Protein AF-A0A420EZ61-F1 (afdb_monomer)

Foldseek 3Di:
DVVVVCVVCVVVVVVVVVVVVVVVVVVVVVVVQLDPVVLVVVLVVLVVCVVVVVDDPVRSVVVNQVSVCSNVVNPDPVVVVVVVPPPPPPDDDDPDPDDDPPDDDDDPDDDDDDDDDDDDDDDDDDDDDDD

Secondary structure (DSSP, 8-state):
-HHHHHHHHGGGHHHHHHHHHHHHHHHHHHHHTT-HHHHHHHHHHHHHHHHTTSS-HHHHHHHHHHHHHHHHTT---HHHHHHHSS---------------------------------------------

Sequence (131 aa):
MDILWALLTLPYAPVRGLTAVVKVIAREAESQRTNPINIRRELEELDAAAAAGELSPEERDRRQQQVLERLTGGVRPAAARDREDRPPARGGGRPARAPVRRARRADTERRRGGGVRDGSDPRRRRPGPAA

pLDDT: mean 70.04, std 16.45, range [41.66, 92.5]

Solvent-accessible surface area (backbone atoms only — not comparable to full-atom values): 8679 Å² total; per-residue (Å²): 119,64,66,65,53,48,62,72,46,48,87,51,44,64,61,55,50,51,54,51,51,51,52,52,49,54,56,47,56,64,50,56,80,58,34,72,66,60,54,51,52,54,48,51,52,47,51,51,36,38,74,72,65,78,33,55,71,72,56,39,53,53,51,49,49,52,57,51,32,61,68,55,72,67,62,73,60,65,78,64,50,62,64,69,72,44,71,77,79,71,90,74,72,79,82,71,83,75,77,87,77,84,78,78,86,79,85,86,78,80,89,82,79,87,81,81,85,87,87,84,79,92,89,85,79,83,90,86,83,91,132

InterPro domains:
  IPR007804 Gas vesicle protein G [PF05120] (7-72)

Structure (mmCIF, N/CA/C/O backbone):
data_AF-A0A420EZ61-F1
#
_entry.id   AF-A0A420EZ61-F1
#
loop_
_atom_site.group_PDB
_atom_site.id
_atom_site.type_symbol
_atom_site.label_atom_id
_atom_site.label_alt_id
_atom_site.label_comp_id
_atom_site.label_asym_id
_atom_site.label_entity_id
_atom_site.label_seq_id
_atom_site.pdbx_PDB_ins_code
_atom_site.Cartn_x
_atom_site.Cartn_y
_atom_site.Cartn_z
_atom_site.occupancy
_atom_site.B_iso_or_equiv
_atom_site.auth_seq_id
_atom_site.auth_comp_id
_atom_site.auth_asym_id
_atom_site.auth_atom_id
_atom_site.pdbx_PDB_model_num
ATOM 1 N N . MET A 1 1 ? 28.843 -4.130 -33.072 1.00 73.38 1 MET A N 1
ATOM 2 C CA . MET A 1 1 ? 28.446 -5.555 -33.191 1.00 73.38 1 MET A CA 1
ATOM 3 C C . MET A 1 1 ? 27.093 -5.842 -32.530 1.00 73.38 1 MET A C 1
ATOM 5 O O . MET A 1 1 ? 26.495 -6.874 -32.802 1.00 73.38 1 MET A O 1
ATOM 9 N N . ASP A 1 2 ? 26.559 -4.912 -31.737 1.00 84.00 2 ASP A N 1
ATOM 10 C CA . ASP A 1 2 ? 25.335 -5.062 -30.936 1.00 84.00 2 ASP A CA 1
ATOM 11 C C . ASP A 1 2 ? 24.051 -5.199 -31.761 1.00 84.00 2 ASP A C 1
ATOM 13 O O . ASP A 1 2 ? 23.110 -5.855 -31.334 1.00 84.00 2 ASP A O 1
ATOM 17 N N . ILE A 1 3 ? 24.025 -4.641 -32.973 1.00 88.38 3 ILE A N 1
ATOM 18 C CA . ILE A 1 3 ? 22.869 -4.702 -33.881 1.00 88.38 3 ILE A CA 1
ATOM 19 C C . ILE A 1 3 ? 22.612 -6.123 -34.392 1.00 88.38 3 ILE A C 1
ATOM 21 O O . ILE A 1 3 ? 21.465 -6.564 -34.416 1.00 88.38 3 ILE A O 1
ATOM 25 N N . LEU A 1 4 ? 23.665 -6.865 -34.752 1.00 91.31 4 LEU A N 1
ATOM 26 C CA . LEU A 1 4 ? 23.526 -8.255 -35.202 1.00 91.31 4 LEU A CA 1
ATOM 27 C C . LEU A 1 4 ? 23.011 -9.145 -34.063 1.00 91.31 4 LEU A C 1
ATOM 29 O O . LEU A 1 4 ? 22.150 -9.997 -34.266 1.00 91.31 4 LEU A O 1
ATOM 33 N N . TRP A 1 5 ? 23.485 -8.895 -32.843 1.00 86.62 5 TRP A N 1
ATOM 34 C CA . TRP A 1 5 ? 23.033 -9.605 -31.650 1.00 86.62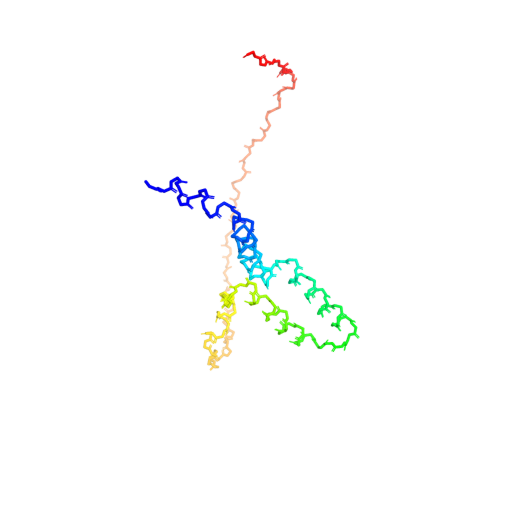 5 TRP A CA 1
ATOM 35 C C . TRP A 1 5 ? 21.606 -9.211 -31.222 1.00 86.62 5 TRP A C 1
ATOM 37 O O . TRP A 1 5 ? 20.814 -10.064 -30.816 1.00 86.62 5 TRP A O 1
ATOM 47 N N . ALA A 1 6 ? 21.229 -7.938 -31.366 1.00 84.12 6 ALA A N 1
ATOM 48 C CA . ALA A 1 6 ? 19.866 -7.463 -31.135 1.00 84.12 6 ALA A CA 1
ATOM 49 C C . ALA A 1 6 ? 18.870 -8.093 -32.119 1.00 84.12 6 ALA A C 1
ATOM 51 O O . ALA A 1 6 ? 17.782 -8.484 -31.707 1.00 84.12 6 ALA A O 1
ATOM 52 N N . LEU A 1 7 ? 19.253 -8.271 -33.389 1.00 88.94 7 LEU A N 1
ATOM 53 C CA . LEU A 1 7 ? 18.415 -8.937 -34.389 1.00 88.94 7 LEU A CA 1
ATOM 54 C C . LEU A 1 7 ? 18.251 -10.438 -34.096 1.00 88.94 7 LEU A C 1
ATOM 56 O O . LEU A 1 7 ? 17.160 -10.982 -34.240 1.00 88.94 7 LEU A O 1
ATOM 60 N N . LEU A 1 8 ? 19.311 -11.086 -33.603 1.00 91.25 8 LEU A N 1
ATOM 61 C CA . LEU A 1 8 ? 19.285 -12.493 -33.192 1.00 91.25 8 LEU A CA 1
ATOM 62 C C . LEU A 1 8 ? 18.434 -12.731 -31.932 1.00 91.25 8 LEU A C 1
ATOM 64 O O . LEU A 1 8 ? 17.811 -13.779 -31.788 1.00 91.25 8 LEU A O 1
ATOM 68 N N . THR A 1 9 ? 18.389 -11.757 -31.018 1.00 86.75 9 THR A N 1
ATOM 69 C CA . THR A 1 9 ? 17.590 -11.830 -29.781 1.00 86.75 9 THR A CA 1
ATOM 70 C C . THR A 1 9 ? 16.201 -11.198 -29.906 1.00 86.75 9 THR A C 1
ATOM 72 O O . THR A 1 9 ? 15.382 -11.360 -29.000 1.00 86.75 9 THR A O 1
ATOM 75 N N . LEU A 1 10 ? 15.900 -10.552 -31.038 1.00 89.38 10 LEU A N 1
ATOM 76 C CA . LEU A 1 10 ? 14.596 -9.984 -31.380 1.00 89.38 10 LEU A CA 1
ATOM 77 C C . LEU A 1 10 ? 13.421 -10.964 -31.182 1.00 89.38 10 LEU A C 1
ATOM 79 O O . LEU A 1 10 ? 12.454 -10.568 -30.531 1.00 89.38 10 LEU A O 1
ATOM 83 N N . PRO A 1 11 ? 13.476 -12.242 -31.629 1.00 91.00 11 PRO A N 1
ATOM 84 C CA . PRO A 1 11 ? 12.380 -13.186 -31.382 1.00 91.00 11 PRO A CA 1
ATOM 85 C C . PRO A 1 11 ? 12.161 -13.491 -29.891 1.00 91.00 11 PRO A C 1
ATOM 87 O O . PRO A 1 11 ? 11.078 -13.918 -29.505 1.00 91.00 11 PRO A O 1
ATOM 90 N N . TYR A 1 12 ? 13.157 -13.240 -29.034 1.00 88.81 12 TYR A N 1
ATOM 91 C CA . TYR A 1 12 ? 13.079 -13.431 -27.583 1.00 88.81 12 TYR A CA 1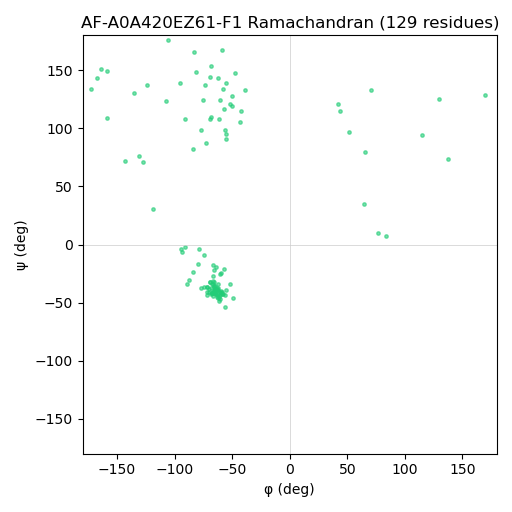
ATOM 92 C C . TYR A 1 12 ? 12.680 -12.151 -26.821 1.00 88.81 12 TYR A C 1
ATOM 94 O O . TYR A 1 12 ? 12.476 -12.175 -25.602 1.00 88.81 12 TYR A O 1
ATOM 102 N N . ALA A 1 13 ? 12.536 -11.020 -27.519 1.00 87.50 13 ALA A N 1
ATOM 103 C CA . ALA A 1 13 ? 12.094 -9.756 -26.935 1.00 87.50 13 ALA A CA 1
ATOM 104 C C . ALA A 1 13 ? 10.737 -9.851 -26.198 1.00 87.50 13 ALA A C 1
ATOM 106 O O . ALA A 1 13 ? 10.647 -9.290 -25.101 1.00 87.50 13 ALA A O 1
ATOM 107 N N . PRO A 1 14 ? 9.719 -10.599 -26.685 1.00 86.62 14 PRO A N 1
ATOM 108 C CA . PRO A 1 14 ? 8.445 -10.742 -25.973 1.00 86.62 14 PRO A CA 1
ATOM 109 C C . PRO A 1 14 ? 8.598 -11.355 -24.573 1.00 86.62 14 PRO A C 1
ATOM 111 O O . PRO A 1 14 ? 7.987 -10.883 -23.615 1.00 86.62 14 PRO A O 1
ATOM 114 N N . VAL A 1 15 ? 9.474 -12.354 -24.423 1.00 90.88 15 VAL A N 1
ATOM 115 C CA . VAL A 1 15 ? 9.733 -13.034 -23.140 1.00 90.88 15 VAL A CA 1
ATOM 116 C C . VAL A 1 15 ? 10.409 -12.086 -22.142 1.00 90.88 15 VAL A C 1
ATOM 118 O O . VAL A 1 15 ? 10.043 -12.030 -20.963 1.00 90.88 15 VAL A O 1
ATOM 121 N N . ARG A 1 16 ? 11.368 -11.280 -22.618 1.00 85.12 16 ARG A N 1
ATOM 122 C CA . ARG A 1 16 ? 12.010 -10.231 -21.806 1.00 85.12 16 ARG A CA 1
ATOM 123 C C . ARG A 1 16 ? 11.017 -9.139 -21.395 1.00 85.12 16 ARG A C 1
ATOM 125 O O . ARG A 1 16 ? 11.070 -8.692 -20.250 1.00 85.12 16 ARG A O 1
ATOM 132 N N . GLY A 1 17 ? 10.093 -8.765 -22.282 1.00 84.06 17 GLY A N 1
ATOM 133 C CA . GLY A 1 17 ? 9.005 -7.826 -21.991 1.00 84.06 17 GLY A CA 1
ATOM 134 C C . GLY A 1 17 ? 8.076 -8.333 -20.887 1.00 84.06 17 GLY A C 1
ATOM 135 O O . GLY A 1 17 ? 7.851 -7.627 -19.905 1.00 84.06 17 GLY A O 1
ATOM 136 N N . LEU A 1 18 ? 7.626 -9.589 -20.978 1.00 88.56 18 LEU A N 1
ATOM 137 C CA . LEU A 1 18 ? 6.797 -10.214 -19.942 1.00 88.56 18 LEU A CA 1
ATOM 138 C C . LEU A 1 18 ? 7.506 -10.230 -18.581 1.00 88.56 18 LEU A C 1
ATOM 140 O O . LEU A 1 18 ? 6.912 -9.883 -17.565 1.00 88.56 18 LEU A O 1
ATOM 144 N N . THR A 1 19 ? 8.799 -10.559 -18.557 1.00 85.56 19 THR A N 1
ATOM 145 C CA . THR A 1 19 ? 9.595 -10.579 -17.317 1.00 85.56 19 THR A CA 1
ATOM 146 C C . THR A 1 19 ? 9.681 -9.195 -16.663 1.00 85.56 19 THR A C 1
ATOM 148 O O . THR A 1 19 ? 9.649 -9.084 -15.439 1.00 85.56 19 THR A O 1
ATOM 151 N N . ALA A 1 20 ? 9.779 -8.126 -17.457 1.00 84.19 20 ALA A N 1
ATOM 152 C CA . ALA A 1 20 ? 9.778 -6.758 -16.946 1.00 84.19 20 ALA A CA 1
ATOM 153 C C . ALA A 1 20 ? 8.416 -6.380 -16.342 1.00 84.19 20 ALA A C 1
ATOM 155 O O . ALA A 1 20 ? 8.374 -5.813 -15.252 1.00 84.19 20 ALA A O 1
ATOM 156 N N . VAL A 1 21 ? 7.312 -6.768 -16.990 1.00 84.62 21 VAL A N 1
ATOM 157 C CA . VAL A 1 21 ? 5.949 -6.559 -16.473 1.00 84.62 21 VAL A CA 1
ATOM 158 C C . VAL A 1 21 ? 5.741 -7.316 -15.160 1.00 84.62 21 VAL A C 1
ATOM 160 O O . VAL A 1 21 ? 5.283 -6.729 -14.185 1.00 84.62 21 VAL A O 1
ATOM 163 N N . VAL A 1 22 ? 6.162 -8.581 -15.088 1.00 83.12 22 VAL A N 1
ATOM 164 C CA . VAL A 1 22 ? 6.101 -9.388 -13.857 1.00 83.12 22 VAL A CA 1
ATOM 165 C C . VAL A 1 22 ? 6.892 -8.731 -12.723 1.00 83.12 22 VAL A C 1
ATOM 167 O O . VAL A 1 22 ? 6.410 -8.685 -11.597 1.00 83.12 22 VAL A O 1
ATOM 170 N N . LYS A 1 23 ? 8.072 -8.163 -13.003 1.00 72.62 23 LYS A N 1
ATOM 171 C CA . LYS A 1 23 ? 8.866 -7.425 -12.004 1.00 72.62 23 LYS A CA 1
ATOM 172 C C . LYS A 1 23 ? 8.172 -6.152 -11.515 1.00 72.62 23 LYS A C 1
ATOM 174 O O . LYS A 1 23 ? 8.244 -5.853 -10.328 1.00 72.62 23 LYS A O 1
ATOM 179 N N . VAL A 1 24 ? 7.502 -5.412 -12.401 1.00 77.00 24 VAL A N 1
ATOM 180 C CA . VAL A 1 24 ? 6.720 -4.220 -12.028 1.00 77.00 24 VAL A CA 1
ATOM 181 C C . VAL A 1 24 ? 5.521 -4.612 -11.166 1.00 77.00 24 VAL A C 1
ATOM 183 O O . VAL A 1 24 ? 5.297 -3.998 -10.129 1.00 77.00 24 VAL A O 1
ATOM 186 N N . ILE A 1 25 ? 4.805 -5.676 -11.538 1.00 74.06 25 ILE A N 1
ATOM 187 C CA . ILE A 1 25 ? 3.672 -6.201 -10.765 1.00 74.06 25 ILE A CA 1
ATOM 188 C C . ILE A 1 25 ? 4.133 -6.719 -9.400 1.00 74.06 25 ILE A C 1
ATOM 190 O O . ILE A 1 25 ? 3.488 -6.433 -8.400 1.00 74.06 25 ILE A O 1
ATOM 194 N N . ALA A 1 26 ? 5.256 -7.439 -9.331 1.00 69.38 26 ALA A N 1
ATOM 195 C CA . ALA A 1 26 ? 5.828 -7.896 -8.067 1.00 69.38 26 ALA A CA 1
ATOM 196 C C . ALA A 1 26 ? 6.183 -6.713 -7.149 1.00 69.38 26 ALA A C 1
ATOM 198 O O . ALA A 1 26 ? 5.880 -6.746 -5.960 1.00 69.38 26 ALA A O 1
ATOM 199 N N . ARG A 1 27 ? 6.742 -5.636 -7.718 1.00 61.41 27 ARG A N 1
ATOM 200 C CA . ARG A 1 27 ? 7.044 -4.395 -6.992 1.00 61.41 27 ARG A CA 1
ATOM 201 C C . ARG A 1 27 ? 5.783 -3.680 -6.496 1.00 61.41 27 ARG A C 1
ATOM 203 O O . ARG A 1 27 ? 5.785 -3.125 -5.403 1.00 61.41 27 ARG A O 1
ATOM 210 N N . GLU A 1 28 ? 4.709 -3.715 -7.279 1.00 60.50 28 GLU A N 1
ATOM 211 C CA . GLU A 1 28 ? 3.417 -3.128 -6.911 1.00 60.50 28 GLU A CA 1
ATOM 212 C C . GLU A 1 28 ? 2.676 -3.973 -5.863 1.00 60.50 28 GLU A C 1
ATOM 214 O O . GLU A 1 28 ? 2.066 -3.433 -4.945 1.00 60.50 28 GLU A O 1
ATOM 219 N N . ALA A 1 29 ? 2.763 -5.303 -5.936 1.00 59.38 29 ALA A N 1
ATOM 220 C CA . ALA A 1 29 ? 2.166 -6.206 -4.953 1.00 59.38 29 ALA A CA 1
ATOM 221 C C . ALA A 1 29 ? 2.766 -6.012 -3.548 1.00 59.38 29 ALA A C 1
ATOM 223 O O . ALA A 1 29 ? 2.055 -6.107 -2.547 1.00 59.38 29 ALA A O 1
ATOM 224 N N . GLU A 1 30 ? 4.054 -5.675 -3.469 1.00 52.38 30 GLU A N 1
ATOM 225 C CA . GLU A 1 30 ? 4.731 -5.331 -2.216 1.00 52.38 30 GLU A CA 1
ATOM 226 C C . GLU A 1 30 ? 4.248 -3.978 -1.648 1.00 52.38 30 GLU A C 1
ATOM 228 O O . GLU A 1 30 ? 4.103 -3.834 -0.436 1.00 52.38 30 GLU A O 1
ATOM 233 N N . SER A 1 31 ? 3.883 -3.028 -2.520 1.00 54.72 31 SER A N 1
ATOM 234 C CA . SER A 1 31 ? 3.263 -1.737 -2.165 1.00 54.72 31 SER A CA 1
ATOM 235 C C . SER A 1 31 ? 1.804 -1.886 -1.696 1.00 54.72 31 SER A C 1
ATOM 237 O O . SER A 1 31 ? 1.365 -1.229 -0.749 1.00 54.72 31 SER A O 1
ATOM 239 N N . GLN A 1 32 ? 1.043 -2.811 -2.293 1.00 52.88 32 GLN A N 1
ATOM 240 C CA . GLN A 1 32 ? -0.375 -3.014 -1.965 1.00 52.88 32 GLN A CA 1
ATOM 241 C C . GLN A 1 32 ? -0.628 -3.538 -0.544 1.00 52.88 32 GLN A C 1
ATOM 243 O O . GLN A 1 32 ? -1.713 -3.315 0.006 1.00 52.88 32 GLN A O 1
ATOM 248 N N . ARG A 1 33 ? 0.368 -4.176 0.088 1.00 52.31 33 ARG A N 1
ATOM 249 C CA . ARG A 1 33 ? 0.283 -4.617 1.492 1.00 52.31 33 ARG A CA 1
ATOM 250 C C . ARG A 1 33 ? 0.206 -3.452 2.488 1.00 52.31 33 ARG A C 1
ATOM 252 O O . ARG A 1 33 ? -0.270 -3.649 3.601 1.00 52.31 33 ARG A O 1
ATOM 259 N N . THR A 1 34 ? 0.576 -2.249 2.051 1.00 56.44 34 THR A N 1
ATOM 260 C CA . THR A 1 34 ? 0.489 -0.989 2.807 1.00 56.44 34 THR A CA 1
ATOM 261 C C . THR A 1 34 ? -0.441 0.001 2.093 1.00 56.44 34 THR A C 1
ATOM 263 O O . THR A 1 34 ? -0.249 1.213 2.138 1.00 56.44 34 THR A O 1
ATOM 266 N N . ASN A 1 35 ? -1.461 -0.486 1.376 1.00 64.62 35 ASN A N 1
ATOM 267 C CA . ASN A 1 35 ? -2.415 0.410 0.730 1.00 64.62 35 ASN A CA 1
ATOM 268 C C . ASN A 1 35 ? -3.383 0.999 1.781 1.00 64.62 35 ASN A C 1
ATOM 270 O O . ASN A 1 35 ? -4.072 0.230 2.464 1.00 64.62 35 ASN A O 1
ATOM 274 N N . PRO A 1 36 ? -3.500 2.339 1.901 1.00 66.06 36 PRO A N 1
ATOM 275 C CA . PRO A 1 36 ? -4.384 2.989 2.873 1.00 66.06 36 PRO A CA 1
ATOM 276 C C . PRO A 1 36 ? -5.861 2.582 2.746 1.00 66.06 36 PRO A C 1
ATOM 278 O O . PRO A 1 36 ? -6.609 2.726 3.710 1.00 66.06 36 PRO A O 1
ATOM 281 N N . ILE A 1 37 ? -6.295 2.065 1.591 1.00 76.56 37 ILE A N 1
ATOM 282 C CA . ILE A 1 37 ? -7.673 1.596 1.387 1.00 76.56 37 ILE A CA 1
ATOM 283 C C . ILE A 1 37 ? -7.952 0.289 2.142 1.00 76.56 37 ILE A C 1
ATOM 285 O O . ILE A 1 37 ? -8.985 0.181 2.799 1.00 76.56 37 ILE A O 1
ATOM 289 N N . ASN A 1 38 ? -7.029 -0.677 2.109 1.00 80.44 38 ASN A N 1
ATOM 290 C CA . ASN A 1 38 ? -7.210 -1.959 2.802 1.00 80.44 38 ASN A CA 1
ATOM 291 C C . ASN A 1 38 ? -7.237 -1.772 4.325 1.00 80.44 38 ASN A C 1
ATOM 293 O O . ASN A 1 38 ? -8.078 -2.349 5.004 1.00 80.44 38 ASN A O 1
ATOM 297 N N . ILE A 1 39 ? -6.378 -0.886 4.840 1.00 82.50 39 ILE A N 1
ATOM 298 C CA . ILE A 1 39 ? -6.332 -0.519 6.261 1.00 82.50 39 ILE A CA 1
ATOM 299 C C . ILE A 1 39 ? -7.661 0.091 6.734 1.00 82.50 39 ILE A C 1
ATOM 301 O O . ILE A 1 39 ? -8.144 -0.262 7.805 1.00 82.50 39 ILE A O 1
ATOM 305 N N . ARG A 1 40 ? -8.277 0.985 5.945 1.00 84.31 40 ARG A N 1
ATOM 306 C CA . ARG A 1 40 ? -9.582 1.583 6.292 1.00 84.31 40 ARG A CA 1
ATOM 307 C C . ARG A 1 40 ? -10.679 0.530 6.403 1.00 84.31 40 ARG A C 1
ATOM 309 O O . ARG A 1 40 ? -11.420 0.544 7.376 1.00 84.31 40 ARG A O 1
ATOM 316 N N . ARG A 1 41 ? -10.732 -0.397 5.445 1.00 88.50 41 ARG A N 1
ATOM 317 C CA . ARG A 1 41 ? -11.713 -1.485 5.441 1.00 88.50 41 ARG A CA 1
ATOM 318 C C . ARG A 1 41 ? -11.554 -2.407 6.654 1.00 88.50 41 ARG A C 1
ATOM 320 O O . ARG A 1 41 ? -12.535 -2.751 7.294 1.00 88.50 41 ARG A O 1
ATOM 327 N N . GLU A 1 42 ? -10.320 -2.754 7.008 1.00 87.31 42 GLU A N 1
ATOM 328 C CA . GLU A 1 42 ? -10.038 -3.593 8.179 1.00 87.31 42 GLU A CA 1
ATOM 329 C C . GLU A 1 42 ? -10.414 -2.891 9.501 1.00 87.31 42 GLU A C 1
ATOM 331 O O . GLU A 1 42 ? -10.924 -3.525 10.422 1.00 87.31 42 GLU A O 1
ATOM 336 N N . LEU A 1 43 ? -10.227 -1.566 9.594 1.00 89.88 43 LEU A N 1
ATOM 337 C CA . LEU A 1 43 ? -10.698 -0.775 10.740 1.00 89.88 43 LEU A CA 1
ATOM 338 C C . LEU A 1 43 ? -12.233 -0.739 10.829 1.00 89.88 43 LEU A C 1
ATOM 340 O O . LEU A 1 43 ? -12.771 -0.863 11.926 1.00 89.88 43 LEU A O 1
ATOM 344 N N . GLU A 1 44 ? -12.931 -0.606 9.699 1.00 91.56 44 GLU A N 1
ATOM 345 C CA . GLU A 1 44 ? -14.400 -0.666 9.643 1.00 91.56 44 GLU A CA 1
ATOM 346 C C . GLU A 1 44 ? -14.933 -2.037 10.087 1.00 91.56 44 GLU A C 1
ATOM 348 O O . GLU A 1 44 ? -15.922 -2.110 10.815 1.00 91.56 44 GLU A O 1
ATOM 353 N N . GLU A 1 45 ? -14.259 -3.124 9.708 1.00 92.12 45 GLU A N 1
ATOM 354 C CA . GLU A 1 45 ? -14.609 -4.485 10.132 1.00 92.12 45 GLU A CA 1
ATOM 355 C C . GLU A 1 45 ? -14.421 -4.680 11.647 1.00 92.12 45 GLU A C 1
ATOM 357 O O . GLU A 1 45 ? -15.295 -5.242 12.310 1.00 92.12 45 GLU A O 1
ATOM 362 N N . LEU A 1 46 ? -13.330 -4.162 12.224 1.00 92.06 46 LEU A N 1
ATOM 363 C CA . LEU A 1 46 ? -13.113 -4.176 13.677 1.00 92.06 46 LEU A CA 1
ATOM 364 C C . LEU A 1 46 ? -14.171 -3.356 14.430 1.00 92.06 46 LEU A C 1
ATOM 366 O O . LEU A 1 46 ? -14.610 -3.759 15.509 1.00 92.06 46 LEU A O 1
ATOM 370 N N . ASP A 1 47 ? -14.593 -2.226 13.865 1.00 88.44 47 ASP A N 1
ATOM 371 C CA . ASP A 1 47 ? -15.636 -1.369 14.432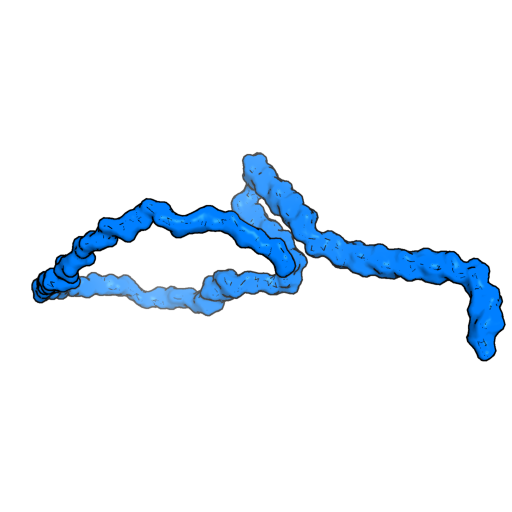 1.00 88.44 47 ASP A CA 1
ATOM 372 C C . ASP A 1 47 ? -17.007 -2.040 14.390 1.00 88.44 47 ASP A C 1
ATOM 374 O O . ASP A 1 47 ? -17.741 -2.006 15.380 1.00 88.44 47 ASP A O 1
ATOM 378 N N . ALA A 1 48 ? -17.330 -2.699 13.277 1.00 90.69 48 ALA A N 1
ATOM 379 C CA . ALA A 1 48 ? -18.551 -3.479 13.135 1.00 90.69 48 ALA A CA 1
ATOM 380 C C . ALA A 1 48 ? -18.585 -4.660 14.119 1.00 90.69 48 ALA A C 1
ATOM 382 O O . ALA A 1 48 ? -19.600 -4.867 14.781 1.00 90.69 48 ALA A O 1
ATOM 383 N N . ALA A 1 49 ? -17.472 -5.383 14.281 1.00 89.69 49 ALA A N 1
ATOM 384 C CA . ALA A 1 49 ? -17.367 -6.491 15.232 1.00 89.69 49 ALA A CA 1
ATOM 385 C C . ALA A 1 49 ? -17.506 -6.024 16.693 1.00 89.69 49 ALA A C 1
ATOM 387 O O . ALA A 1 49 ? -18.174 -6.670 17.501 1.00 89.69 49 ALA A O 1
ATOM 388 N N . ALA A 1 50 ? -16.931 -4.868 17.038 1.00 89.56 50 ALA A N 1
ATOM 389 C CA . ALA A 1 50 ? -17.114 -4.269 18.358 1.00 89.56 50 ALA A CA 1
ATOM 390 C C . ALA A 1 50 ? -18.563 -3.804 18.585 1.00 89.56 50 ALA A C 1
ATOM 392 O O . ALA A 1 50 ? -19.112 -4.008 19.666 1.00 89.56 50 ALA A O 1
ATOM 393 N N . ALA A 1 51 ? -19.209 -3.227 17.566 1.00 89.06 51 ALA A N 1
ATOM 394 C CA . ALA A 1 51 ? -20.617 -2.829 17.628 1.00 89.06 51 ALA A CA 1
ATOM 395 C C . ALA A 1 51 ? -21.569 -4.032 17.751 1.00 89.06 51 ALA A C 1
ATOM 397 O O . ALA A 1 51 ? -22.601 -3.931 18.411 1.00 89.06 51 ALA A O 1
ATOM 398 N N . ALA A 1 52 ? -21.205 -5.174 17.162 1.00 92.50 52 ALA A N 1
ATOM 399 C CA . ALA A 1 52 ? -21.909 -6.446 17.316 1.00 92.50 52 ALA A CA 1
ATOM 400 C C . ALA A 1 52 ? -21.670 -7.116 18.687 1.00 92.50 52 ALA A C 1
ATOM 402 O O . ALA A 1 52 ? -22.340 -8.092 19.016 1.00 92.50 52 ALA A O 1
ATOM 403 N N . GLY A 1 53 ? -20.738 -6.598 19.497 1.00 89.62 53 GLY A N 1
ATOM 404 C CA . GLY A 1 53 ? -20.357 -7.181 20.787 1.00 89.62 53 GLY A CA 1
ATOM 405 C C . GLY A 1 53 ? -19.450 -8.411 20.677 1.00 89.62 53 GLY A C 1
ATOM 406 O O . GLY A 1 53 ? -19.211 -9.082 21.677 1.00 89.62 53 GLY A O 1
ATOM 407 N N . GLU A 1 54 ? -18.929 -8.706 19.484 1.00 89.75 54 GLU A N 1
ATOM 408 C CA . GLU A 1 54 ? -18.001 -9.817 19.227 1.00 89.75 54 GLU A CA 1
ATOM 409 C C . GLU A 1 54 ? -16.556 -9.476 19.636 1.00 89.75 54 GLU A C 1
ATOM 411 O O . GLU A 1 54 ? -15.725 -10.368 19.808 1.00 89.75 54 GLU A O 1
ATOM 416 N N . LEU A 1 55 ? -16.259 -8.185 19.823 1.00 88.88 55 LEU A N 1
ATOM 417 C CA . LEU A 1 55 ? -14.991 -7.670 20.340 1.00 88.88 55 LEU A CA 1
ATOM 418 C C . LEU A 1 55 ? -15.214 -6.795 21.572 1.00 88.88 55 LEU A C 1
ATOM 420 O O . LEU A 1 55 ? -16.069 -5.908 21.566 1.00 88.88 55 LEU A O 1
ATOM 424 N N . SER A 1 56 ? -14.364 -6.963 22.589 1.00 88.69 56 SER A N 1
ATOM 425 C CA . SER A 1 56 ? -14.287 -5.989 23.680 1.00 88.69 56 SER A CA 1
A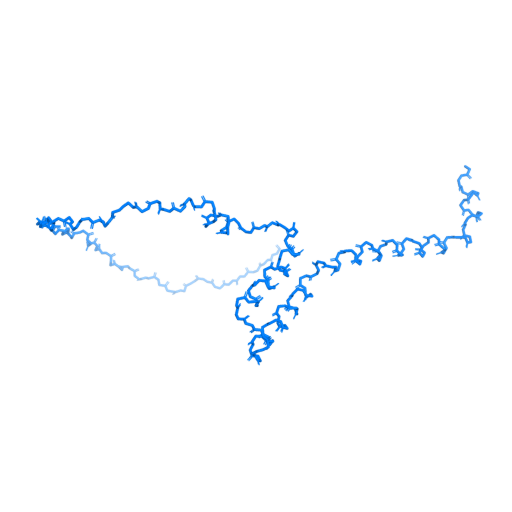TOM 426 C C . SER A 1 56 ? -13.689 -4.661 23.181 1.00 88.69 56 SER A C 1
ATOM 428 O O . SER A 1 56 ? -12.887 -4.661 22.239 1.00 88.69 56 SER A O 1
ATOM 430 N N . PRO A 1 57 ? -14.013 -3.527 23.826 1.00 84.81 57 PRO A N 1
ATOM 431 C CA . PRO A 1 57 ? -13.419 -2.228 23.507 1.00 84.81 57 PRO A CA 1
ATOM 432 C C . PRO A 1 57 ? -11.887 -2.239 23.593 1.00 84.81 57 PRO A C 1
ATOM 434 O O . PRO A 1 57 ? -11.202 -1.747 22.701 1.00 84.81 57 PRO A O 1
ATOM 437 N N . GLU A 1 58 ? -11.337 -2.864 24.632 1.00 86.19 58 GLU A N 1
ATOM 438 C CA . GLU A 1 58 ? -9.892 -2.956 24.849 1.00 86.19 58 GLU A CA 1
ATOM 439 C C . GLU A 1 58 ? -9.214 -3.821 23.782 1.00 86.19 58 GLU A C 1
ATOM 441 O O . GLU A 1 58 ? -8.065 -3.580 23.407 1.00 86.19 58 GLU A O 1
ATOM 446 N N . GLU A 1 59 ? -9.905 -4.854 23.305 1.00 87.44 59 GLU A N 1
ATOM 447 C CA . GLU A 1 59 ? -9.394 -5.743 22.269 1.00 87.44 59 GLU A CA 1
ATOM 448 C C . GLU A 1 59 ? -9.468 -5.104 20.877 1.00 87.44 59 GLU A C 1
ATOM 450 O O . GLU A 1 59 ? -8.518 -5.230 20.096 1.00 87.44 59 GLU A O 1
ATOM 455 N N . ARG A 1 60 ? -10.529 -4.337 20.602 1.00 89.69 60 ARG A N 1
ATOM 456 C CA . ARG A 1 60 ? -10.639 -3.466 19.424 1.00 89.69 60 ARG A CA 1
ATOM 457 C C . ARG A 1 60 ? -9.477 -2.485 19.371 1.00 89.69 60 ARG A C 1
ATOM 459 O O . ARG A 1 60 ? -8.754 -2.492 18.379 1.00 89.69 60 ARG A O 1
ATOM 466 N N . ASP A 1 61 ? -9.239 -1.728 20.439 1.00 87.88 61 ASP A N 1
ATOM 467 C CA . ASP A 1 61 ? -8.180 -0.712 20.479 1.00 87.88 61 ASP A CA 1
ATOM 468 C C . ASP A 1 61 ? -6.797 -1.319 20.193 1.00 87.88 61 ASP A C 1
ATOM 470 O O . ASP A 1 61 ? -6.012 -0.778 19.409 1.00 87.88 61 ASP A O 1
ATOM 474 N N . ARG A 1 62 ? -6.499 -2.495 20.766 1.00 90.00 62 ARG A N 1
ATOM 475 C CA . ARG A 1 62 ? -5.237 -3.208 20.500 1.00 90.00 62 ARG A CA 1
ATOM 476 C C . ARG A 1 62 ? -5.111 -3.634 19.042 1.00 90.00 62 ARG A C 1
ATOM 478 O O . ARG A 1 62 ? -4.044 -3.464 18.452 1.00 90.00 62 ARG A O 1
ATOM 485 N N . ARG A 1 63 ? -6.170 -4.196 18.454 1.00 89.62 63 ARG A N 1
ATOM 486 C CA . ARG A 1 63 ? -6.144 -4.660 17.058 1.00 89.62 63 ARG A CA 1
ATOM 487 C C . ARG A 1 63 ? -6.086 -3.492 16.078 1.00 89.62 63 ARG A C 1
ATOM 489 O O . ARG A 1 63 ? -5.280 -3.533 15.155 1.00 89.62 63 ARG A O 1
ATOM 496 N N . GLN A 1 64 ? -6.830 -2.416 16.319 1.00 91.56 64 GLN A N 1
ATOM 497 C CA . GLN A 1 64 ? -6.740 -1.185 15.531 1.00 91.56 64 GLN A CA 1
ATOM 498 C C . GLN A 1 64 ? -5.329 -0.590 15.582 1.00 91.56 64 GLN A C 1
ATOM 500 O O . GLN A 1 64 ? -4.786 -0.189 14.553 1.00 91.56 64 GLN A O 1
ATOM 505 N N . GLN A 1 65 ? -4.690 -0.594 16.757 1.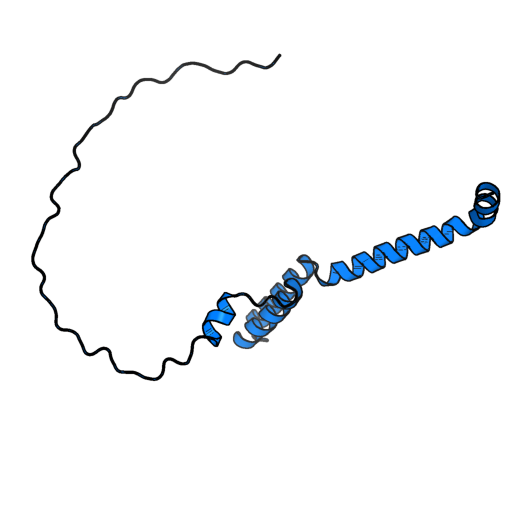00 89.50 65 GLN A N 1
ATOM 506 C CA . GLN A 1 65 ? -3.317 -0.118 16.900 1.00 89.50 65 GLN A CA 1
ATOM 507 C C . GLN A 1 65 ? -2.321 -0.967 16.096 1.00 89.50 65 GLN A C 1
ATOM 509 O O . GLN A 1 65 ? -1.434 -0.396 15.462 1.00 89.50 65 GLN A O 1
ATOM 514 N N . GLN A 1 66 ? -2.488 -2.294 16.059 1.00 88.31 66 GLN A N 1
ATOM 515 C CA . GLN A 1 66 ? -1.669 -3.192 15.230 1.00 88.31 66 GLN A CA 1
ATOM 516 C C . GLN A 1 66 ? -1.877 -2.945 13.730 1.00 88.31 66 GLN A C 1
ATOM 518 O O . GLN A 1 66 ? -0.914 -2.928 12.965 1.00 88.31 66 GLN A O 1
ATOM 523 N N . VAL A 1 67 ? -3.124 -2.727 13.304 1.00 88.94 67 VAL A N 1
ATOM 524 C CA . VAL A 1 67 ? -3.463 -2.381 11.915 1.00 88.94 67 VAL A CA 1
ATOM 525 C C . VAL A 1 67 ? -2.775 -1.066 11.515 1.00 88.94 67 VAL A C 1
ATOM 527 O O . VAL A 1 67 ? -2.111 -1.001 10.481 1.00 88.94 67 VAL A O 1
ATOM 530 N N . LEU A 1 68 ? -2.853 -0.036 12.364 1.00 87.88 68 LEU A N 1
ATOM 531 C CA . LEU A 1 68 ? -2.202 1.260 12.137 1.00 87.88 68 LEU A CA 1
ATOM 532 C C . LEU A 1 68 ? -0.669 1.174 12.165 1.00 87.88 68 LEU A C 1
ATOM 534 O O . LEU A 1 68 ? -0.003 1.874 11.406 1.00 87.88 68 LEU A O 1
ATOM 538 N N . GLU A 1 69 ? -0.096 0.304 12.995 1.00 86.19 69 GLU A N 1
ATOM 539 C CA . GLU A 1 69 ? 1.354 0.104 13.085 1.00 86.19 69 GLU A CA 1
ATOM 540 C C . GLU A 1 69 ? 1.944 -0.512 11.808 1.00 86.19 69 GLU A C 1
ATOM 542 O O . GLU A 1 69 ? 3.058 -0.162 11.411 1.00 86.19 69 GLU A O 1
ATOM 547 N N . ARG A 1 70 ? 1.175 -1.355 11.103 1.00 82.56 70 ARG A N 1
ATOM 548 C CA . ARG A 1 70 ? 1.548 -1.842 9.764 1.00 82.56 70 ARG A CA 1
ATOM 549 C C . ARG A 1 70 ? 1.601 -0.715 8.734 1.00 82.56 70 ARG A C 1
ATOM 551 O O . ARG A 1 70 ? 2.476 -0.731 7.874 1.00 82.56 70 ARG A O 1
ATOM 558 N N . LEU A 1 71 ? 0.705 0.270 8.837 1.00 81.69 71 LEU A N 1
ATOM 559 C CA . LEU A 1 71 ? 0.693 1.439 7.952 1.00 81.69 71 LEU A CA 1
ATOM 560 C C . LEU A 1 71 ? 1.888 2.368 8.210 1.00 81.69 71 LEU A C 1
ATOM 562 O O . LEU A 1 71 ? 2.449 2.920 7.267 1.00 81.69 71 LEU A O 1
ATOM 566 N N . THR A 1 72 ? 2.284 2.543 9.473 1.00 79.56 72 THR A N 1
ATOM 567 C CA . THR A 1 72 ? 3.392 3.435 9.857 1.00 79.56 72 THR A CA 1
ATOM 568 C C . THR A 1 72 ? 4.754 2.745 9.916 1.00 79.56 72 THR A C 1
ATOM 570 O O . THR A 1 72 ? 5.752 3.406 10.200 1.00 79.56 72 THR A O 1
ATOM 573 N N . GLY A 1 73 ? 4.822 1.435 9.661 1.00 72.81 73 GLY A N 1
ATOM 574 C CA . GLY A 1 73 ? 6.066 0.665 9.695 1.00 72.81 73 GLY A CA 1
ATOM 575 C C . GLY A 1 73 ? 6.701 0.587 11.087 1.00 72.81 73 GLY A C 1
ATOM 576 O O . GLY A 1 73 ? 7.924 0.623 11.199 1.00 72.81 73 GLY A O 1
ATOM 577 N N . GLY A 1 74 ? 5.898 0.531 12.156 1.00 68.44 74 GLY A N 1
ATOM 578 C CA . GLY A 1 74 ? 6.417 0.454 13.531 1.00 68.44 74 GLY A CA 1
ATOM 579 C C . GLY A 1 74 ? 6.795 1.800 14.160 1.00 68.44 74 GLY A C 1
ATOM 580 O O . GLY A 1 74 ? 7.338 1.841 15.267 1.00 68.44 74 GLY A O 1
ATOM 581 N N . VAL A 1 75 ? 6.507 2.934 13.506 1.00 60.75 75 VAL A N 1
ATOM 582 C CA . VAL A 1 75 ? 6.655 4.252 14.140 1.00 60.75 75 VAL A CA 1
ATOM 583 C C . VAL A 1 75 ? 5.533 4.423 15.165 1.00 60.75 75 VAL A C 1
ATOM 585 O O . VAL A 1 75 ? 4.453 4.936 14.865 1.00 60.75 75 VAL A O 1
ATOM 588 N N . ARG A 1 76 ? 5.781 3.954 16.393 1.00 59.00 76 ARG A N 1
ATOM 589 C CA . ARG A 1 76 ? 4.869 4.146 17.525 1.00 59.00 76 ARG A CA 1
ATOM 590 C C . ARG A 1 76 ? 4.707 5.654 17.777 1.00 59.00 76 ARG A C 1
ATOM 592 O O . ARG A 1 76 ? 5.729 6.325 17.961 1.00 59.00 76 ARG A O 1
ATOM 599 N N . PRO A 1 77 ? 3.480 6.207 17.779 1.00 59.28 77 PRO A N 1
ATOM 600 C CA . PRO A 1 77 ? 3.266 7.642 17.942 1.00 59.28 77 PRO A CA 1
ATOM 601 C C . PRO A 1 77 ? 3.872 8.122 19.265 1.00 59.28 77 PRO A C 1
ATOM 603 O O . PRO A 1 77 ? 3.680 7.492 20.307 1.00 59.28 77 PRO A O 1
ATOM 606 N N . ALA A 1 78 ? 4.612 9.236 19.222 1.00 56.19 78 ALA A N 1
ATOM 607 C CA . ALA A 1 78 ? 5.367 9.768 20.363 1.00 56.19 78 ALA A CA 1
ATOM 608 C C . ALA A 1 78 ? 4.506 9.929 21.633 1.00 56.19 78 ALA A C 1
ATOM 610 O O . ALA A 1 78 ? 4.960 9.604 22.725 1.00 56.19 78 ALA A O 1
ATOM 611 N N . ALA A 1 79 ? 3.220 10.261 21.473 1.00 58.38 79 ALA A N 1
ATOM 612 C CA . ALA A 1 79 ? 2.261 10.414 22.569 1.00 58.38 79 ALA A CA 1
ATOM 613 C C . ALA A 1 79 ? 2.046 9.147 23.430 1.00 58.38 79 ALA A C 1
ATOM 615 O O . ALA A 1 79 ? 1.639 9.252 24.587 1.00 58.38 79 ALA A O 1
ATOM 616 N N . ALA A 1 80 ? 2.300 7.947 22.890 1.00 59.94 80 ALA A N 1
ATOM 617 C CA . ALA A 1 80 ? 2.245 6.695 23.650 1.00 59.94 80 ALA A CA 1
ATOM 618 C C . ALA A 1 80 ? 3.551 6.410 24.413 1.00 59.94 80 ALA A C 1
ATOM 620 O O . ALA A 1 80 ? 3.530 5.684 25.402 1.00 59.94 80 ALA A O 1
ATOM 621 N N . ARG A 1 81 ? 4.686 6.971 23.971 1.00 60.03 81 ARG A N 1
ATOM 622 C CA . ARG A 1 81 ? 5.973 6.880 24.686 1.00 60.03 81 ARG A CA 1
ATOM 623 C C . ARG A 1 81 ? 5.945 7.751 25.943 1.00 60.03 81 ARG A C 1
ATOM 625 O O . ARG A 1 81 ? 6.302 7.288 27.018 1.00 60.03 81 ARG A O 1
ATOM 632 N N . ASP A 1 82 ? 5.359 8.944 25.836 1.00 60.53 82 ASP A N 1
ATOM 633 C CA . ASP A 1 82 ? 5.287 9.932 26.924 1.00 60.53 82 ASP A CA 1
ATOM 634 C C . ASP A 1 82 ? 4.539 9.449 28.184 1.00 60.53 82 ASP A C 1
ATOM 636 O O . ASP A 1 82 ? 4.770 9.964 29.281 1.00 60.53 82 ASP A O 1
ATOM 640 N N . ARG A 1 83 ? 3.621 8.479 28.049 1.00 61.16 83 ARG A N 1
ATOM 641 C CA . ARG A 1 83 ? 2.881 7.898 29.186 1.00 61.16 83 ARG A CA 1
ATOM 642 C C . ARG A 1 83 ? 3.596 6.723 29.844 1.00 61.16 83 ARG A C 1
ATOM 644 O O . ARG A 1 83 ? 3.401 6.523 31.037 1.00 61.16 83 ARG A O 1
ATOM 651 N N . GLU A 1 84 ? 4.380 5.962 29.088 1.00 62.91 84 GLU A N 1
ATOM 652 C CA . GLU A 1 84 ? 5.049 4.747 29.573 1.00 62.91 84 GLU A CA 1
ATOM 653 C C . GLU A 1 84 ? 6.429 5.067 30.170 1.00 62.91 84 GLU A C 1
ATOM 655 O O . GLU A 1 84 ? 6.791 4.509 31.202 1.00 62.91 84 GLU A O 1
ATOM 660 N N . ASP A 1 85 ? 7.130 6.068 29.621 1.00 64.56 85 ASP A N 1
ATOM 661 C CA . ASP A 1 85 ? 8.370 6.619 30.191 1.00 64.56 85 ASP A CA 1
ATOM 662 C C . ASP A 1 85 ? 8.119 7.591 31.355 1.00 64.56 85 ASP A C 1
ATOM 664 O O . ASP A 1 85 ? 9.062 8.080 31.983 1.00 64.56 85 ASP A O 1
ATOM 668 N N . ARG A 1 86 ? 6.852 7.896 31.677 1.00 59.03 86 ARG A N 1
ATOM 669 C CA . ARG A 1 86 ? 6.521 8.654 32.884 1.00 59.03 86 ARG A CA 1
ATOM 670 C C . ARG A 1 86 ? 6.838 7.742 34.076 1.00 59.03 86 ARG A C 1
ATOM 672 O O . ARG A 1 86 ? 6.088 6.791 34.300 1.00 59.03 86 ARG A O 1
ATOM 679 N N . PRO A 1 87 ? 7.888 8.015 34.876 1.00 68.12 87 PRO A N 1
ATOM 680 C CA . PRO A 1 87 ? 8.146 7.209 36.059 1.00 68.12 87 PRO A CA 1
ATOM 681 C C . PRO A 1 87 ? 6.879 7.221 36.922 1.00 68.12 87 PRO A C 1
ATOM 683 O O . PRO A 1 87 ? 6.245 8.285 37.025 1.00 68.12 87 PRO A O 1
ATOM 686 N N . PRO A 1 88 ? 6.479 6.081 37.525 1.00 63.69 88 PRO A N 1
ATOM 687 C CA . PRO A 1 88 ? 5.336 6.064 38.420 1.00 63.69 88 PRO A CA 1
ATOM 688 C C . PRO A 1 88 ? 5.582 7.162 39.441 1.00 63.69 88 PRO A C 1
ATOM 690 O O . PRO A 1 88 ? 6.636 7.184 40.082 1.00 63.69 88 PRO A O 1
ATOM 693 N N . ALA A 1 89 ? 4.659 8.123 39.514 1.00 60.44 89 ALA A N 1
ATOM 694 C CA . ALA A 1 89 ? 4.730 9.194 40.486 1.00 60.44 89 ALA A CA 1
ATOM 695 C C . ALA A 1 89 ? 4.800 8.524 41.857 1.00 60.44 89 ALA A C 1
ATOM 697 O O . ALA A 1 89 ? 3.801 8.029 42.380 1.00 60.44 89 ALA A O 1
ATOM 698 N N . ARG A 1 90 ? 6.021 8.413 42.387 1.00 56.72 90 ARG A N 1
ATOM 699 C CA . ARG A 1 90 ? 6.291 7.811 43.681 1.00 56.72 90 ARG A CA 1
ATOM 700 C C . ARG A 1 90 ? 5.459 8.608 44.666 1.00 56.72 90 ARG A C 1
ATOM 702 O O . ARG A 1 90 ? 5.631 9.822 44.759 1.00 56.72 90 ARG A O 1
ATOM 709 N N . GLY A 1 91 ? 4.509 7.928 45.307 1.00 57.81 91 GLY A N 1
ATOM 710 C CA . GLY A 1 91 ? 3.551 8.526 46.223 1.00 57.81 91 GLY A CA 1
ATOM 711 C C . GLY A 1 91 ? 4.234 9.535 47.137 1.00 57.81 91 GLY A C 1
ATOM 712 O O . GLY A 1 91 ? 5.109 9.187 47.925 1.00 57.81 91 GLY A O 1
ATOM 713 N N . GLY A 1 92 ? 3.848 10.795 46.981 1.00 55.84 92 GLY A N 1
ATOM 714 C CA . GLY A 1 92 ? 4.451 11.918 47.672 1.00 55.84 92 GLY A CA 1
ATOM 715 C C . GLY A 1 92 ? 3.377 12.923 48.027 1.00 55.84 92 GLY A C 1
ATOM 716 O O . GLY A 1 92 ? 3.307 13.975 47.414 1.00 55.84 92 GLY A O 1
ATOM 717 N N . GLY A 1 93 ? 2.548 12.557 49.008 1.00 52.00 93 GLY A N 1
ATOM 718 C CA . GLY A 1 93 ? 1.765 13.488 49.813 1.00 52.00 93 GLY A CA 1
ATOM 719 C C . GLY A 1 93 ? 0.605 14.191 49.106 1.00 52.00 93 GLY A C 1
ATOM 720 O O . GLY A 1 93 ? 0.733 14.810 48.058 1.00 52.00 93 GLY A O 1
ATOM 721 N N . ARG A 1 94 ? -0.551 14.185 49.771 1.00 58.47 94 ARG A N 1
ATOM 722 C CA . ARG A 1 94 ? -1.562 15.236 49.609 1.00 58.47 94 ARG A CA 1
ATOM 723 C C . ARG A 1 94 ? -0.860 16.598 49.482 1.00 58.47 94 ARG A C 1
ATOM 725 O O . ARG A 1 94 ? -0.051 16.897 50.365 1.00 58.47 94 ARG A O 1
ATOM 732 N N . PRO A 1 95 ? -1.199 17.472 48.518 1.00 54.34 95 PRO A N 1
ATOM 733 C CA . PRO A 1 95 ? -0.942 18.879 48.741 1.00 54.34 95 PRO A CA 1
ATOM 734 C C . PRO A 1 95 ? -1.765 19.262 49.972 1.00 54.34 95 PRO A C 1
ATOM 736 O O . PRO A 1 95 ? -3.000 19.262 49.957 1.00 54.34 95 PRO A O 1
ATOM 739 N N . ALA A 1 96 ? -1.066 19.489 51.083 1.00 58.88 96 ALA A N 1
ATOM 740 C CA . ALA A 1 96 ? -1.639 20.137 52.240 1.00 58.88 96 ALA A CA 1
ATOM 741 C C . ALA A 1 96 ? -2.319 21.412 51.740 1.00 58.88 96 ALA A C 1
ATOM 743 O O . ALA A 1 96 ? -1.725 22.191 50.993 1.00 58.88 96 ALA A O 1
ATOM 744 N N . ARG A 1 97 ? -3.589 21.573 52.114 1.00 55.75 97 ARG A N 1
ATOM 745 C CA . ARG A 1 97 ? -4.371 22.790 51.907 1.00 55.75 97 ARG A CA 1
ATOM 746 C C . ARG A 1 97 ? -3.499 23.999 52.262 1.00 55.75 97 ARG A C 1
ATOM 748 O O . ARG A 1 97 ? -3.246 24.246 53.437 1.00 55.75 97 ARG A O 1
ATOM 755 N N . ALA A 1 98 ? -3.032 24.728 51.254 1.00 54.16 98 ALA A N 1
ATOM 756 C CA . ALA A 1 98 ? -2.385 26.012 51.461 1.00 54.16 98 ALA A CA 1
ATOM 757 C C . ALA A 1 98 ? -3.469 27.045 51.824 1.00 54.16 98 ALA A C 1
ATOM 759 O O . ALA A 1 98 ? -4.558 27.019 51.239 1.00 54.16 98 ALA A O 1
ATOM 760 N N . PRO A 1 99 ? -3.222 27.923 52.811 1.00 56.00 99 PRO A N 1
ATOM 761 C CA . PRO A 1 99 ? -4.234 28.825 53.333 1.00 56.00 99 PRO A CA 1
ATOM 762 C C . PRO A 1 99 ? -4.604 29.891 52.302 1.00 56.00 99 PRO A C 1
ATOM 764 O O . PRO A 1 99 ? -3.761 30.406 51.567 1.00 56.00 99 PRO A O 1
ATOM 767 N N . VAL A 1 100 ? -5.887 30.243 52.302 1.00 58.91 100 VAL A N 1
ATOM 768 C CA . VAL A 1 100 ? -6.496 31.314 51.514 1.00 58.91 100 VAL A CA 1
ATOM 769 C C . VAL A 1 100 ? -5.771 32.633 51.802 1.00 58.91 100 VAL A C 1
ATOM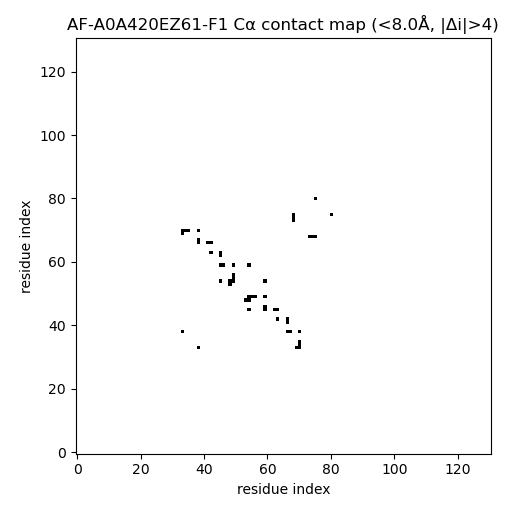 771 O O . VAL A 1 100 ? -6.090 33.340 52.759 1.00 58.91 100 VAL A O 1
ATOM 774 N N . ARG A 1 101 ? -4.783 32.997 50.976 1.00 54.41 101 ARG A N 1
ATOM 775 C CA . ARG A 1 101 ? -4.242 34.357 50.970 1.00 54.41 101 ARG A CA 1
ATOM 776 C C . ARG A 1 101 ? -5.214 35.259 50.223 1.00 54.41 101 ARG A C 1
ATOM 778 O O . ARG A 1 101 ? -5.240 35.339 49.002 1.00 54.41 101 ARG A O 1
ATOM 785 N N . ARG A 1 102 ? -6.020 35.939 51.032 1.00 54.97 102 ARG A N 1
ATOM 786 C CA . ARG A 1 102 ? -6.861 37.088 50.705 1.00 54.97 102 ARG A CA 1
ATOM 787 C C . ARG A 1 102 ? -5.989 38.193 50.084 1.00 54.97 102 ARG A C 1
ATOM 789 O O . ARG A 1 102 ? -5.439 39.022 50.803 1.00 54.97 102 ARG A O 1
ATOM 796 N N . ALA A 1 103 ? -5.842 38.200 48.761 1.00 54.22 103 ALA A N 1
ATOM 797 C CA . ALA A 1 103 ? -5.246 39.316 48.034 1.00 54.22 103 ALA A CA 1
ATOM 798 C C . ALA A 1 103 ? -6.360 40.281 47.617 1.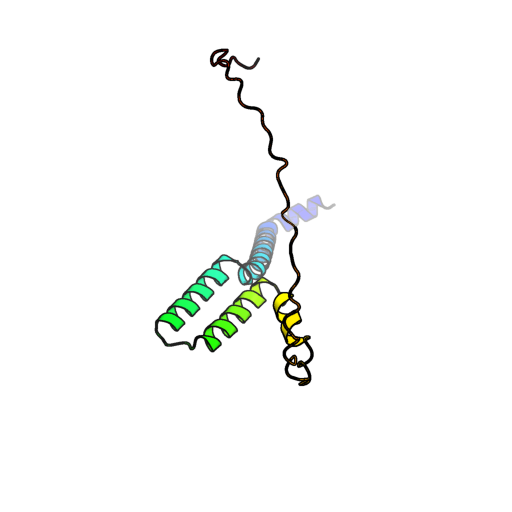00 54.22 103 ALA A C 1
ATOM 800 O O . ALA A 1 103 ? -7.215 39.982 46.787 1.00 54.22 103 ALA A O 1
ATOM 801 N N . ARG A 1 104 ? -6.371 41.426 48.297 1.00 49.88 104 ARG A N 1
ATOM 802 C CA . ARG A 1 104 ? -7.177 42.600 47.980 1.00 49.88 104 ARG A CA 1
ATOM 803 C C . ARG A 1 104 ? -6.792 43.153 46.600 1.00 49.88 104 ARG A C 1
ATOM 805 O O . ARG A 1 104 ? -5.612 43.233 46.299 1.00 49.88 104 ARG A O 1
ATOM 812 N N . ARG A 1 105 ? -7.818 43.626 45.883 1.00 46.16 105 ARG A N 1
ATOM 813 C CA . ARG A 1 105 ? -7.880 44.860 45.074 1.00 46.16 105 ARG A CA 1
ATOM 814 C C . ARG A 1 105 ? -6.679 45.200 44.178 1.00 46.16 105 ARG A C 1
ATOM 816 O O . ARG A 1 105 ? -5.671 45.688 44.672 1.00 46.16 105 ARG A O 1
ATOM 823 N N . ALA A 1 106 ? -6.920 45.189 42.870 1.00 48.41 106 ALA A N 1
ATOM 824 C CA . ALA A 1 106 ? -6.755 46.391 42.051 1.00 48.41 106 ALA A CA 1
ATOM 825 C C . ALA A 1 106 ? -7.580 46.240 40.766 1.00 48.41 106 ALA A C 1
ATOM 827 O O . ALA A 1 106 ? -7.265 45.424 39.900 1.00 48.41 106 ALA A O 1
ATOM 828 N N . ASP A 1 107 ? -8.657 47.020 40.700 1.00 50.78 107 ASP A N 1
ATOM 829 C CA . ASP A 1 107 ? -9.396 47.344 39.487 1.00 50.78 107 ASP A CA 1
ATOM 830 C C . ASP A 1 107 ? -8.425 47.825 38.408 1.00 50.78 107 ASP A C 1
ATOM 832 O O . ASP A 1 107 ? -7.731 48.830 38.569 1.00 50.78 107 ASP A O 1
ATOM 836 N N . THR A 1 108 ? -8.377 47.110 37.289 1.00 53.69 108 THR A N 1
ATOM 837 C CA . THR A 1 108 ? -7.774 47.624 36.059 1.00 53.69 108 THR A CA 1
ATOM 838 C C . THR A 1 108 ? -8.824 48.461 35.351 1.00 53.69 108 THR A C 1
ATOM 840 O O . THR A 1 108 ? -9.547 48.031 34.453 1.00 53.69 108 THR A O 1
ATOM 843 N N . GLU A 1 109 ? -8.919 49.697 35.821 1.00 49.03 109 GLU A N 1
ATOM 844 C CA . GLU A 1 109 ? -9.747 50.729 35.240 1.00 49.03 109 GLU A CA 1
ATOM 845 C C . GLU A 1 109 ? -9.169 51.151 33.875 1.00 49.03 109 GLU A C 1
ATOM 847 O O . GLU A 1 109 ? -8.146 51.817 33.749 1.00 49.03 109 GLU A O 1
ATOM 852 N N . ARG A 1 110 ? -9.886 50.741 32.825 1.00 50.84 110 ARG A N 1
ATOM 853 C CA . ARG A 1 110 ? -10.376 51.662 31.791 1.00 50.84 110 ARG A CA 1
ATOM 854 C C . ARG A 1 110 ? -9.311 52.364 30.932 1.00 50.84 110 ARG A C 1
ATOM 856 O O . ARG A 1 110 ? -9.120 53.574 30.984 1.00 50.84 110 ARG A O 1
ATOM 863 N N . ARG A 1 111 ? -8.788 51.630 29.946 1.00 46.69 111 ARG A N 1
ATOM 864 C CA . ARG A 1 111 ? -8.332 52.218 28.670 1.00 46.69 111 ARG A CA 1
ATOM 865 C C . ARG A 1 111 ? -8.956 51.499 27.470 1.00 46.69 111 ARG A C 1
ATOM 867 O O . ARG A 1 111 ? -8.309 50.779 26.723 1.00 46.69 111 ARG A O 1
ATOM 874 N N . ARG A 1 112 ? -10.260 51.720 27.292 1.00 45.78 112 ARG A N 1
ATOM 875 C CA . ARG A 1 112 ? -10.950 51.613 25.996 1.00 45.78 112 ARG A CA 1
ATOM 876 C C . ARG A 1 112 ? -11.786 52.878 25.784 1.00 45.78 112 ARG A C 1
ATOM 878 O O . ARG A 1 112 ? -12.992 52.881 25.988 1.00 45.78 112 ARG A O 1
ATOM 885 N N . GLY A 1 113 ? -11.115 53.968 25.426 1.00 42.47 113 GLY A N 1
ATOM 886 C CA . GLY A 1 113 ? -11.661 54.926 24.458 1.00 42.47 113 GLY A CA 1
ATOM 887 C C . GLY A 1 113 ? -11.080 54.518 23.102 1.00 42.47 113 GLY A C 1
ATOM 888 O O . GLY A 1 113 ? -9.938 54.079 23.057 1.00 42.47 113 GLY A O 1
ATOM 889 N N . GLY A 1 114 ? -11.790 54.514 21.984 1.00 41.66 114 GLY A N 1
ATOM 890 C CA . GLY A 1 114 ? -12.939 55.326 21.605 1.00 41.66 114 GLY A CA 1
ATOM 891 C C . GLY A 1 114 ? -12.614 55.899 20.221 1.00 41.66 114 GLY A C 1
ATOM 892 O O . GLY A 1 114 ? -11.552 56.485 20.053 1.00 41.66 114 GLY A O 1
ATOM 893 N N . GLY A 1 115 ? -13.493 55.673 19.243 1.00 44.31 115 GLY A N 1
ATOM 894 C CA . GLY A 1 115 ? -13.341 56.086 17.839 1.00 44.31 115 GLY A CA 1
ATOM 895 C C . GLY A 1 115 ? -13.799 54.948 16.926 1.00 44.31 115 GLY A C 1
ATOM 896 O O . GLY A 1 115 ? -13.003 54.103 16.550 1.00 44.31 115 GLY A O 1
ATOM 897 N N . VAL A 1 116 ? -15.095 54.660 16.786 1.00 49.44 116 VAL A N 1
ATOM 898 C CA . VAL A 1 116 ? -16.129 55.440 16.076 1.00 49.44 116 VAL A CA 1
ATOM 899 C C . VAL A 1 116 ? -15.699 55.803 14.652 1.00 49.44 116 VAL A C 1
ATOM 901 O O . VAL A 1 116 ? -14.995 56.777 14.443 1.00 49.44 116 VAL A O 1
ATOM 904 N N . ARG A 1 117 ? -16.178 54.957 13.730 1.00 52.50 117 ARG A N 1
ATOM 905 C CA . ARG A 1 117 ? -16.844 55.256 12.451 1.00 52.50 117 ARG A CA 1
ATOM 906 C C . ARG A 1 117 ? -16.251 56.386 11.606 1.00 52.50 117 ARG A C 1
ATOM 908 O O . ARG A 1 117 ? -16.408 57.549 11.947 1.00 52.50 117 ARG A O 1
ATOM 915 N N . ASP A 1 118 ? -15.850 56.030 10.393 1.00 50.75 118 ASP A N 1
ATOM 916 C CA . ASP A 1 118 ? -16.374 56.756 9.242 1.00 50.75 118 ASP A CA 1
ATOM 917 C C . ASP A 1 118 ? -16.783 55.766 8.150 1.00 50.75 118 ASP A C 1
ATOM 919 O O . ASP A 1 118 ? -16.073 54.804 7.851 1.00 50.75 118 ASP A O 1
ATOM 923 N N . GLY A 1 119 ? -17.998 55.965 7.658 1.00 49.62 119 GLY A N 1
ATOM 924 C CA . GLY A 1 119 ? -18.581 55.251 6.546 1.00 4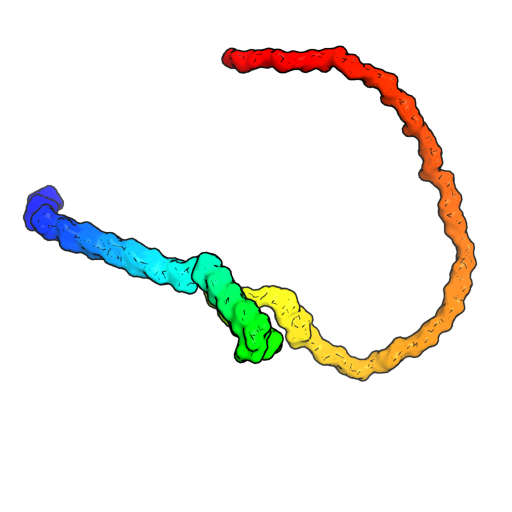9.62 119 GLY A CA 1
ATOM 925 C C . GLY A 1 119 ? -18.627 56.191 5.355 1.00 49.62 119 GLY A C 1
ATOM 926 O O . GLY A 1 119 ? -19.220 57.259 5.422 1.00 49.62 119 GLY A O 1
ATOM 927 N N . SER A 1 120 ? -18.023 55.770 4.256 1.00 53.53 120 SER A N 1
ATOM 928 C CA . SER A 1 120 ? -18.220 56.322 2.915 1.00 53.53 120 SER A CA 1
ATOM 929 C C . SER A 1 120 ? -17.464 55.396 1.961 1.00 53.53 120 SER A C 1
ATOM 931 O O . SER A 1 120 ? -16.338 55.005 2.239 1.00 53.53 120 SER A O 1
ATOM 933 N N . ASP A 1 121 ? -17.962 54.928 0.829 1.00 52.56 121 ASP A N 1
ATOM 934 C CA . ASP A 1 121 ? -19.252 54.960 0.144 1.00 52.56 121 ASP A CA 1
ATOM 935 C C . ASP A 1 121 ? -19.087 53.893 -0.972 1.00 52.56 121 ASP A C 1
ATOM 937 O O . ASP A 1 121 ? -17.973 53.725 -1.491 1.00 52.56 121 ASP A O 1
ATOM 941 N N . PRO A 1 122 ? -20.108 53.102 -1.346 1.00 53.31 122 PRO A N 1
ATOM 942 C CA . PRO A 1 122 ? -19.988 52.088 -2.376 1.00 53.31 122 PRO A CA 1
ATOM 943 C C . PRO A 1 122 ? -20.128 52.735 -3.760 1.00 53.31 122 PRO A C 1
ATOM 945 O O . PRO A 1 122 ? -20.917 53.656 -3.935 1.00 53.31 122 PRO A O 1
ATOM 948 N N . ARG A 1 123 ? -19.441 52.159 -4.760 1.00 49.72 123 ARG A N 1
ATOM 949 C CA . ARG A 1 123 ? -19.512 52.400 -6.227 1.00 49.72 123 ARG A CA 1
ATOM 950 C C . ARG A 1 123 ? -18.226 52.991 -6.808 1.00 49.72 123 ARG A C 1
ATOM 952 O O . ARG A 1 123 ? -18.083 54.199 -6.947 1.00 49.72 123 ARG A O 1
ATOM 959 N N . ARG A 1 124 ? -17.368 52.097 -7.304 1.00 50.78 124 ARG A N 1
ATOM 960 C CA . ARG A 1 124 ? -16.561 52.180 -8.547 1.00 50.78 124 ARG A CA 1
ATOM 961 C C . ARG A 1 124 ? -15.575 51.007 -8.477 1.00 50.78 124 ARG A C 1
ATOM 963 O O . ARG A 1 124 ? -14.923 50.848 -7.466 1.00 50.78 124 ARG A O 1
ATOM 970 N N . ARG A 1 125 ? -15.394 50.124 -9.448 1.00 51.50 125 ARG A N 1
ATOM 971 C CA . ARG A 1 125 ? -15.904 49.948 -10.805 1.00 51.50 125 ARG A CA 1
ATOM 972 C C . ARG A 1 125 ? -15.688 48.465 -11.136 1.00 51.50 125 ARG A C 1
ATOM 974 O O . ARG A 1 125 ? -14.769 47.832 -10.630 1.00 51.50 125 ARG A O 1
ATOM 981 N N . ARG A 1 126 ? -16.581 47.946 -11.970 1.00 53.72 126 ARG A N 1
ATOM 982 C CA . ARG A 1 126 ? -16.558 46.614 -12.578 1.00 53.72 126 ARG A CA 1
ATOM 983 C C . ARG A 1 126 ? -15.294 46.359 -13.436 1.00 53.72 126 ARG A C 1
ATOM 985 O O . ARG A 1 126 ? -14.585 47.315 -13.747 1.00 53.72 126 ARG A O 1
ATOM 992 N N . PRO A 1 127 ? -15.052 45.088 -13.815 1.00 56.81 127 PRO A N 1
ATOM 993 C CA . PRO A 1 127 ? -13.806 44.590 -14.399 1.00 56.81 127 PRO A CA 1
ATOM 994 C 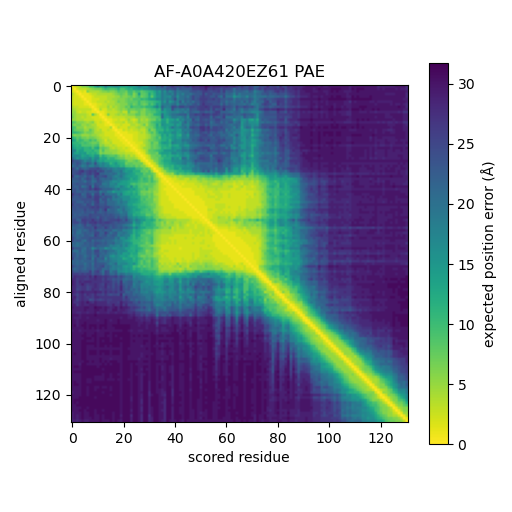C . PRO A 1 127 ? -13.718 44.827 -15.915 1.00 56.81 127 PRO A C 1
ATOM 996 O O . PRO A 1 127 ? -14.732 45.078 -16.566 1.00 56.81 127 PRO A O 1
ATOM 999 N N . GLY A 1 128 ? -12.516 44.687 -16.479 1.00 42.31 128 GLY A N 1
ATOM 1000 C CA . GLY A 1 128 ? -12.277 44.633 -17.923 1.00 42.31 128 GLY A CA 1
ATOM 1001 C C . GLY A 1 128 ? -10.880 44.078 -18.248 1.00 42.31 128 GLY A C 1
ATOM 1002 O O . GLY A 1 128 ? -10.004 44.186 -17.394 1.00 42.31 128 GLY A O 1
ATOM 1003 N N . PRO A 1 129 ? -10.695 43.421 -19.408 1.00 60.81 129 PRO A N 1
ATOM 1004 C CA . PRO A 1 129 ? -9.948 42.165 -19.495 1.00 60.81 129 PRO A CA 1
ATOM 1005 C C . PRO A 1 129 ? -8.545 42.264 -20.114 1.00 60.81 129 PRO A C 1
ATOM 1007 O O . PRO A 1 129 ? -8.114 43.311 -20.588 1.00 60.81 129 PRO A O 1
ATOM 1010 N N . ALA A 1 130 ? -7.890 41.102 -20.089 1.00 52.97 130 ALA A N 1
ATOM 1011 C CA . ALA A 1 130 ? -6.624 40.745 -20.711 1.00 52.97 130 ALA A CA 1
ATOM 1012 C C . ALA A 1 130 ? -6.494 41.148 -22.190 1.00 52.97 130 ALA A C 1
ATOM 1014 O O . ALA A 1 130 ? -7.460 41.077 -22.954 1.00 52.97 130 ALA A O 1
ATOM 1015 N N . ALA A 1 131 ? -5.257 41.467 -22.563 1.00 55.38 131 ALA A N 1
ATOM 1016 C CA . ALA A 1 131 ? -4.705 41.395 -23.908 1.00 55.38 131 ALA A CA 1
ATOM 1017 C C . ALA A 1 131 ? -3.289 40.818 -23.793 1.00 55.38 131 ALA A C 1
ATOM 1019 O O . ALA A 1 131 ? -2.611 41.169 -22.797 1.00 55.38 131 ALA A O 1
#

Organism: NCBI:txid1894969

Radius of gyration: 34.95 Å; Cα contacts (8 Å, |Δi|>4): 27; chains: 1; bounding box: 50×70×88 Å

Mean predicted aligned error: 20.59 Å